Protein AF-A0A419F8X9-F1 (afdb_monomer_lite)

Organism: NCBI:txid2093361

pLDDT: mean 97.43, std 2.19, range [87.75, 98.69]

InterPro domains:
  IPR004462 Desulfoferrodoxin, N-terminal domain [PF06397] (3-36)
  IPR004462 Desulfoferrodoxin, N-terminal domain [TIGR00319] (1-34)
  IPR012002 Desulfore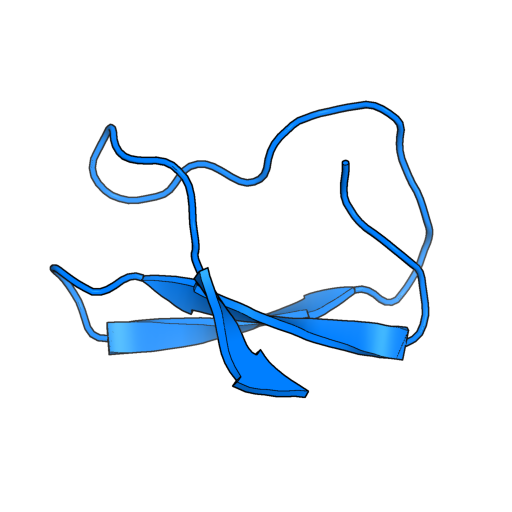doxin [PIRSF000075] (4-37)
  IPR038094 De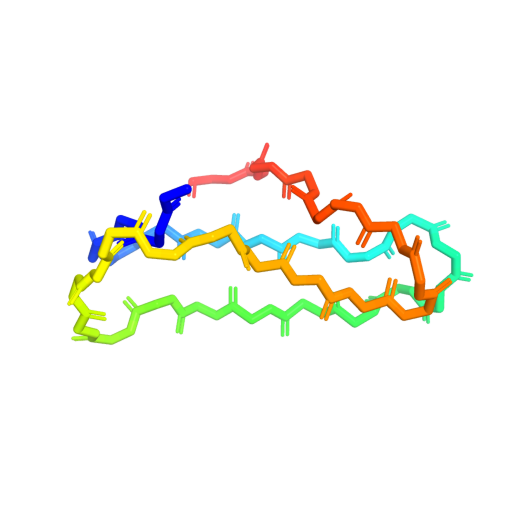sulfoferrodoxin, N-terminal domain superfamily [G3DSA:2.20.28.100] (1-38)

Secondary structure (DSSP, 8-state):
-B-TT-EEE-TTT--EEE-SS-BSSPPEETTEEPEE--

Radius of gyration: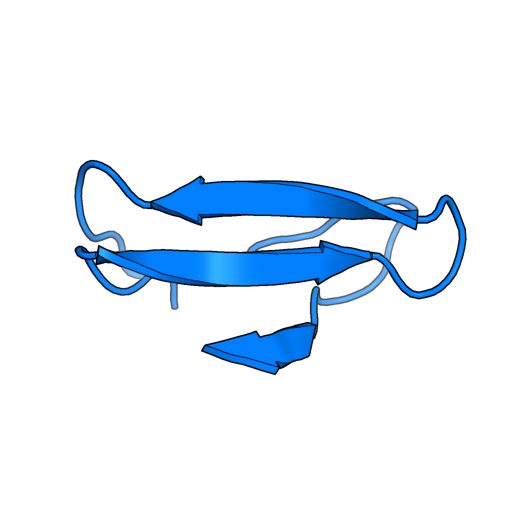 9.07 Å; chains: 1; bounding box: 19×18×20 Å

Sequence (38 aa):
MGEQGKTYRCNICGQEVKVTKEGVGTLVCCNEDMELVD

Structure (mmCIF, N/CA/C/O backbone):
data_AF-A0A419F8X9-F1
#
_entry.id   AF-A0A419F8X9-F1
#
loop_
_atom_site.group_PDB
_atom_site.id
_atom_site.type_symbol
_atom_site.label_atom_id
_atom_site.label_alt_id
_atom_site.label_comp_id
_atom_site.label_asym_id
_atom_site.label_entity_id
_atom_site.label_seq_id
_atom_site.pdbx_PDB_ins_code
_atom_site.Cartn_x
_atom_site.Cartn_y
_atom_site.Cartn_z
_atom_site.occupancy
_atom_site.B_iso_or_equiv
_atom_site.auth_seq_id
_atom_site.auth_comp_id
_atom_site.auth_asym_id
_atom_site.auth_atom_id
_atom_site.pdbx_PDB_model_num
ATOM 1 N N . MET A 1 1 ? -3.077 6.935 -0.202 1.00 89.88 1 MET A N 1
ATOM 2 C CA . MET A 1 1 ? -3.790 6.759 1.078 1.00 89.88 1 MET A CA 1
ATOM 3 C C . MET A 1 1 ? -3.809 5.281 1.407 1.00 89.88 1 MET A C 1
ATOM 5 O O . MET A 1 1 ? -4.156 4.500 0.531 1.00 89.88 1 MET A O 1
ATOM 9 N N . GLY A 1 2 ? -3.402 4.899 2.616 1.00 94.81 2 GLY A N 1
ATOM 10 C CA . GLY A 1 2 ? -3.569 3.533 3.106 1.00 94.81 2 GLY A CA 1
ATOM 11 C C . GLY A 1 2 ? -4.911 3.412 3.817 1.00 94.81 2 GLY A C 1
ATOM 12 O O . GLY A 1 2 ? -5.102 4.031 4.863 1.00 94.81 2 GLY A O 1
ATOM 13 N N . GLU A 1 3 ? -5.833 2.638 3.255 1.00 96.06 3 GLU A N 1
ATOM 14 C CA . GLU A 1 3 ? -7.186 2.447 3.792 1.00 96.06 3 GLU A CA 1
ATOM 15 C C . GLU A 1 3 ? -7.278 1.190 4.655 1.00 96.06 3 GLU A C 1
ATOM 17 O O . GLU A 1 3 ? -6.876 0.112 4.227 1.00 96.06 3 GLU A O 1
ATOM 22 N N . GLN A 1 4 ? -7.818 1.298 5.873 1.00 97.69 4 GLN A N 1
ATOM 23 C CA . GLN A 1 4 ? -7.892 0.156 6.785 1.00 97.69 4 GLN A CA 1
ATOM 24 C C . GLN A 1 4 ? -8.710 -1.001 6.194 1.00 97.69 4 GLN A C 1
ATOM 26 O O . GLN A 1 4 ? -9.839 -0.834 5.743 1.00 97.69 4 GLN A O 1
ATOM 31 N N . GLY A 1 5 ? -8.138 -2.203 6.252 1.00 97.38 5 GLY A N 1
ATOM 32 C CA . GLY A 1 5 ? -8.741 -3.433 5.748 1.00 97.38 5 GLY A CA 1
ATOM 33 C C . GLY A 1 5 ? -8.449 -3.727 4.278 1.00 97.38 5 GLY A C 1
ATOM 34 O O . GLY A 1 5 ? -8.672 -4.866 3.873 1.00 97.38 5 GLY A O 1
ATOM 35 N N . LYS A 1 6 ? -7.911 -2.762 3.524 1.00 97.94 6 LYS A N 1
ATOM 36 C CA . LYS A 1 6 ? -7.575 -2.913 2.106 1.00 97.94 6 LYS A CA 1
ATOM 37 C C . LYS A 1 6 ? -6.239 -3.607 1.878 1.00 97.94 6 LYS A C 1
ATOM 39 O O . LYS A 1 6 ? -5.330 -3.513 2.713 1.00 97.94 6 LYS A O 1
ATOM 44 N N . THR A 1 7 ? -6.132 -4.291 0.744 1.00 98.31 7 THR A N 1
ATOM 45 C CA . THR A 1 7 ? -4.926 -4.999 0.307 1.00 98.31 7 THR A CA 1
ATOM 46 C C . THR A 1 7 ? -4.303 -4.292 -0.886 1.00 98.31 7 THR A C 1
ATOM 48 O O . THR A 1 7 ? -4.986 -3.961 -1.854 1.00 98.31 7 THR A O 1
ATOM 51 N N . TYR A 1 8 ? -2.989 -4.083 -0.823 1.00 98.56 8 TYR A N 1
AT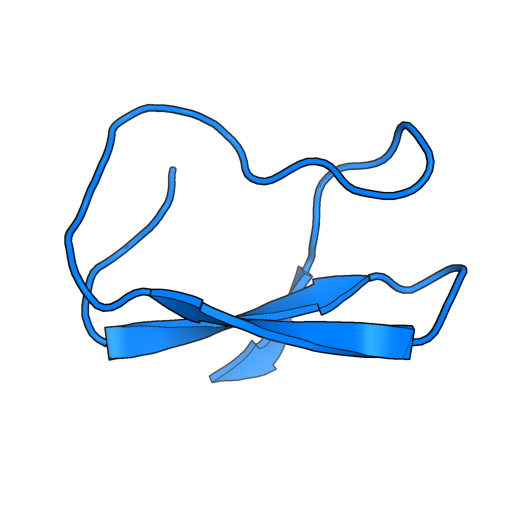OM 52 C CA . TYR A 1 8 ? -2.221 -3.423 -1.872 1.00 98.56 8 TYR A CA 1
ATOM 53 C C . TYR A 1 8 ? -1.090 -4.313 -2.366 1.00 98.56 8 TYR A C 1
ATOM 55 O O . TYR A 1 8 ? -0.466 -5.022 -1.571 1.00 98.56 8 TYR A O 1
ATOM 63 N N . ARG A 1 9 ? -0.786 -4.222 -3.662 1.00 98.62 9 ARG A N 1
ATOM 64 C CA . ARG A 1 9 ? 0.244 -5.013 -4.336 1.00 98.62 9 ARG A CA 1
ATOM 65 C C . ARG A 1 9 ? 1.274 -4.131 -5.039 1.00 98.62 9 ARG A C 1
ATOM 67 O O . ARG A 1 9 ? 0.934 -3.144 -5.683 1.00 98.62 9 ARG A O 1
ATOM 74 N N . CYS A 1 10 ? 2.550 -4.498 -4.935 1.00 98.69 10 CYS A N 1
ATOM 75 C CA . CYS A 1 10 ? 3.606 -3.930 -5.773 1.00 98.69 10 CYS A CA 1
ATOM 76 C C . CYS A 1 10 ? 3.679 -4.693 -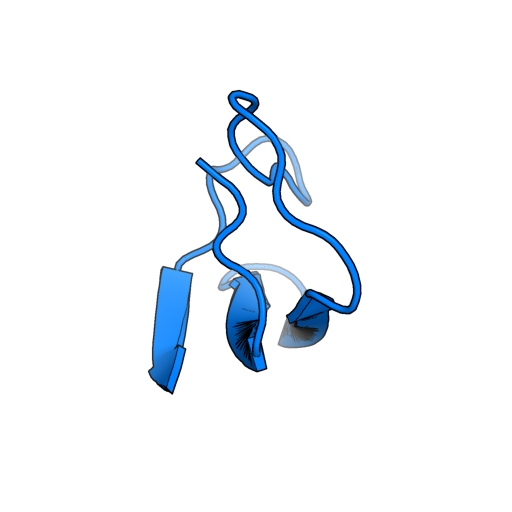7.101 1.00 98.69 10 CYS A C 1
ATOM 78 O O . CYS A 1 10 ? 3.929 -5.899 -7.101 1.00 98.69 10 CYS A O 1
ATOM 80 N N . ASN A 1 11 ? 3.540 -3.992 -8.226 1.00 98.31 11 ASN A N 1
ATOM 81 C CA . ASN A 1 11 ? 3.577 -4.606 -9.557 1.00 98.31 11 ASN A CA 1
ATOM 82 C C . ASN A 1 11 ? 4.990 -4.958 -10.054 1.00 98.31 11 ASN A C 1
ATOM 84 O O . ASN A 1 11 ? 5.126 -5.724 -11.004 1.00 98.31 11 ASN A O 1
ATOM 88 N N . ILE A 1 12 ? 6.040 -4.464 -9.386 1.00 98.62 12 ILE A N 1
ATOM 89 C CA . ILE A 1 12 ? 7.437 -4.777 -9.719 1.00 98.62 12 ILE A CA 1
ATOM 90 C C . ILE A 1 12 ? 7.907 -6.050 -9.003 1.00 98.62 12 ILE A C 1
ATOM 92 O O . ILE A 1 12 ? 8.395 -6.978 -9.643 1.00 98.62 12 ILE A O 1
ATOM 96 N N . CYS A 1 13 ? 7.795 -6.099 -7.670 1.00 98.69 13 CYS A N 1
ATOM 97 C CA . CYS A 1 13 ? 8.332 -7.207 -6.866 1.00 98.69 13 CYS A CA 1
ATOM 98 C C . CYS A 1 13 ? 7.276 -8.226 -6.413 1.00 98.69 13 CYS A C 1
ATOM 100 O O . CYS A 1 13 ? 7.631 -9.292 -5.916 1.00 98.69 13 CYS A O 1
ATOM 102 N N . GLY A 1 14 ? 5.986 -7.910 -6.564 1.00 98.31 14 GLY A N 1
ATOM 103 C CA . GLY A 1 14 ? 4.878 -8.788 -6.191 1.00 98.31 14 GLY A CA 1
ATOM 104 C C . GLY A 1 14 ? 4.501 -8.780 -4.707 1.00 98.31 14 GLY A C 1
ATOM 105 O O . GLY A 1 14 ? 3.627 -9.554 -4.331 1.00 98.31 14 GLY A O 1
ATOM 106 N N . GLN A 1 15 ? 5.120 -7.940 -3.864 1.00 98.56 15 GLN A N 1
ATOM 107 C CA . GLN A 1 15 ? 4.780 -7.852 -2.438 1.00 98.56 15 GLN A CA 1
ATOM 108 C C . GLN A 1 15 ? 3.321 -7.418 -2.243 1.00 98.56 15 GLN A C 1
ATOM 110 O O . GLN A 1 15 ? 2.907 -6.392 -2.783 1.00 98.56 15 GLN A O 1
ATOM 115 N N . GLU A 1 16 ? 2.590 -8.153 -1.406 1.00 98.31 16 GLU A N 1
ATOM 116 C CA . GLU A 1 16 ? 1.227 -7.827 -0.984 1.00 98.31 16 GLU A CA 1
ATOM 117 C C . GLU A 1 16 ? 1.188 -7.479 0.504 1.00 98.31 16 GLU A C 1
ATOM 119 O O . GLU A 1 16 ? 1.813 -8.146 1.333 1.00 98.31 16 GLU A O 1
ATOM 124 N N . VAL A 1 17 ? 0.460 -6.417 0.849 1.00 97.94 17 VAL A N 1
ATOM 125 C CA . VAL A 1 17 ? 0.281 -5.965 2.234 1.00 97.94 17 VAL A CA 1
ATOM 126 C C . VAL A 1 17 ? -1.179 -5.623 2.499 1.00 97.94 17 VAL A C 1
ATOM 128 O O . VAL A 1 17 ? -1.842 -5.014 1.663 1.00 97.94 17 VAL A O 1
ATOM 131 N N . LYS A 1 18 ? -1.670 -5.972 3.691 1.00 98.12 18 LYS A N 1
ATOM 132 C CA . LYS A 1 18 ? -2.990 -5.564 4.183 1.00 98.12 18 LYS A CA 1
ATOM 133 C C . LYS A 1 18 ? -2.841 -4.445 5.203 1.00 98.12 18 LYS A C 1
ATOM 135 O O . LYS A 1 18 ? -2.098 -4.582 6.176 1.00 98.12 18 LYS A O 1
ATOM 140 N N . VAL A 1 19 ? -3.567 -3.350 5.013 1.00 98.06 19 VAL A N 1
ATOM 141 C CA . VAL A 1 19 ? -3.528 -2.208 5.929 1.00 98.06 19 VAL A CA 1
ATOM 142 C C . VAL A 1 19 ? -4.316 -2.541 7.196 1.00 98.06 19 VAL A C 1
ATOM 144 O O . VAL A 1 19 ? -5.528 -2.742 7.166 1.00 98.06 19 VAL A O 1
ATOM 147 N N . THR A 1 20 ? -3.635 -2.583 8.339 1.00 98.06 20 THR A N 1
ATOM 148 C CA . THR A 1 20 ? -4.260 -2.834 9.651 1.00 98.06 20 THR A CA 1
ATOM 149 C C . THR A 1 20 ? -4.716 -1.555 10.352 1.00 98.06 20 THR A C 1
ATOM 151 O O . THR A 1 20 ? -5.564 -1.622 11.240 1.00 98.06 20 THR A O 1
ATOM 154 N N . LYS A 1 21 ? -4.187 -0.395 9.946 1.00 97.81 21 LYS A N 1
ATOM 155 C CA . LYS A 1 21 ? -4.562 0.933 10.441 1.00 97.81 21 LYS A CA 1
ATOM 156 C C . LYS A 1 21 ? -4.406 1.970 9.333 1.00 97.81 21 LYS A C 1
ATOM 158 O O . LYS A 1 21 ? -3.382 1.986 8.656 1.00 97.81 21 LYS A O 1
ATOM 163 N N . GLU A 1 22 ? -5.415 2.815 9.166 1.00 97.75 22 GLU A N 1
ATOM 164 C CA . GLU A 1 22 ? -5.457 3.834 8.114 1.00 97.75 22 GLU A CA 1
ATOM 165 C C . GLU A 1 22 ? -4.400 4.939 8.276 1.00 97.75 22 GLU A C 1
ATOM 167 O O . GLU A 1 22 ? -3.928 5.235 9.379 1.00 97.75 22 GLU A O 1
ATOM 172 N N . GLY A 1 23 ? -4.044 5.572 7.157 1.00 97.44 23 GLY A N 1
ATOM 173 C CA . GLY A 1 23 ? -3.117 6.698 7.118 1.00 97.44 23 GLY A CA 1
ATOM 174 C C . GLY A 1 23 ? -3.179 7.472 5.801 1.00 97.44 23 GLY A C 1
ATOM 175 O O . GLY A 1 23 ? -3.468 6.923 4.739 1.00 97.44 23 GLY A O 1
ATOM 176 N N . VAL A 1 24 ? -2.863 8.767 5.859 1.00 97.12 24 VAL A N 1
ATOM 177 C CA . VAL A 1 24 ? -2.989 9.684 4.709 1.00 97.12 24 VAL A CA 1
ATOM 178 C C . VAL A 1 24 ? -1.925 9.476 3.623 1.00 97.12 24 VAL A C 1
ATOM 180 O O . VAL A 1 24 ? -2.114 9.906 2.489 1.00 97.12 24 VAL A O 1
ATOM 183 N N . GLY A 1 25 ? -0.816 8.803 3.945 1.00 96.62 25 GLY A N 1
ATOM 184 C CA . GLY A 1 25 ? 0.292 8.566 3.016 1.00 96.62 25 GLY A CA 1
ATOM 185 C C . GLY A 1 25 ? -0.053 7.610 1.870 1.00 96.62 25 GLY A C 1
ATOM 186 O O . GLY A 1 25 ? -0.971 6.791 1.963 1.00 96.62 25 GLY A O 1
ATOM 187 N N . THR A 1 26 ? 0.690 7.705 0.772 1.00 96.94 26 THR A N 1
ATOM 188 C CA . THR A 1 26 ? 0.656 6.713 -0.312 1.00 96.94 26 THR A CA 1
ATOM 189 C C . THR A 1 26 ? 1.604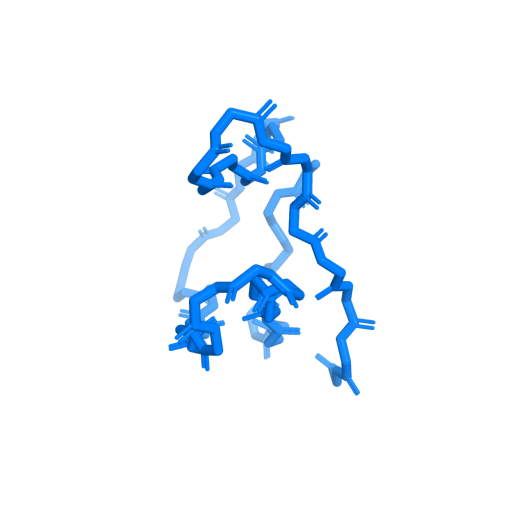 5.565 0.011 1.00 96.94 26 THR A C 1
ATOM 191 O O . THR A 1 26 ? 2.712 5.792 0.496 1.00 96.94 26 THR A O 1
ATOM 194 N N . LEU A 1 27 ? 1.152 4.329 -0.209 1.00 97.88 27 LEU A N 1
ATOM 195 C CA . LEU A 1 27 ? 1.998 3.152 -0.052 1.00 97.88 27 LEU A CA 1
ATOM 196 C C . LEU A 1 27 ? 2.916 3.055 -1.265 1.00 97.88 27 LEU A C 1
ATOM 198 O O . LEU A 1 27 ? 2.433 2.956 -2.390 1.00 97.88 27 LEU A O 1
ATOM 202 N N . VAL A 1 28 ? 4.224 3.088 -1.017 1.00 98.06 28 VAL A N 1
ATOM 203 C CA . VAL A 1 28 ? 5.257 3.045 -2.056 1.00 98.06 28 VAL A CA 1
ATOM 204 C C . VAL A 1 28 ? 6.141 1.827 -1.836 1.00 98.06 28 VAL A C 1
ATOM 206 O O . VAL A 1 28 ? 6.613 1.576 -0.726 1.00 98.06 28 VAL A O 1
ATOM 209 N N . CYS A 1 29 ? 6.393 1.083 -2.908 1.00 98.56 29 CYS A N 1
ATOM 210 C CA . CYS A 1 29 ? 7.317 -0.042 -2.933 1.00 98.56 29 CYS A CA 1
ATOM 211 C C . CYS A 1 29 ? 8.055 -0.038 -4.275 1.00 98.56 29 CYS A C 1
ATOM 213 O O . CYS A 1 29 ? 7.455 0.234 -5.307 1.00 98.56 29 CYS A O 1
ATOM 215 N N . CYS A 1 30 ? 9.364 -0.307 -4.275 1.00 98.62 30 CYS A N 1
ATOM 216 C CA . CYS A 1 30 ? 10.188 -0.255 -5.492 1.00 98.62 30 CYS A CA 1
ATOM 217 C C . CYS A 1 30 ? 10.135 1.099 -6.235 1.00 98.62 30 CYS A C 1
ATOM 219 O O . CYS A 1 30 ? 10.295 1.140 -7.449 1.00 98.62 30 CYS A O 1
ATOM 221 N N . ASN A 1 31 ? 9.982 2.201 -5.489 1.00 98.38 31 ASN A N 1
ATOM 222 C CA . ASN A 1 31 ? 9.841 3.574 -5.998 1.00 98.38 31 ASN A CA 1
ATOM 223 C C . ASN A 1 31 ? 8.566 3.843 -6.821 1.00 98.38 31 ASN A C 1
ATOM 225 O O . ASN A 1 31 ? 8.503 4.864 -7.499 1.00 98.38 31 ASN A O 1
ATOM 229 N N . GLU A 1 32 ? 7.552 2.979 -6.729 1.00 98.25 32 GLU A N 1
ATOM 230 C CA . GLU A 1 32 ? 6.241 3.187 -7.350 1.00 98.25 32 GLU A CA 1
ATOM 231 C C . GLU A 1 32 ? 5.104 3.062 -6.334 1.00 98.25 32 GLU A C 1
ATOM 233 O O . GLU A 1 32 ? 5.224 2.379 -5.307 1.00 98.25 32 GLU A O 1
ATOM 238 N N . ASP A 1 33 ? 3.995 3.728 -6.641 1.00 98.50 33 ASP A N 1
ATOM 239 C CA . ASP A 1 33 ? 2.754 3.613 -5.887 1.00 98.50 33 ASP A CA 1
ATOM 240 C C . ASP A 1 33 ? 2.201 2.187 -6.012 1.00 98.50 33 ASP A C 1
ATOM 242 O O . ASP A 1 33 ? 2.138 1.608 -7.098 1.00 98.50 33 ASP A O 1
ATOM 246 N N . MET A 1 34 ? 1.796 1.608 -4.884 1.00 98.44 34 MET A N 1
ATOM 247 C CA . MET A 1 34 ? 1.195 0.275 -4.866 1.00 98.44 34 MET A CA 1
ATOM 248 C C . MET A 1 34 ? -0.253 0.306 -5.383 1.00 98.44 34 MET A C 1
ATOM 250 O O . MET A 1 34 ? -1.004 1.244 -5.112 1.00 98.44 34 MET A O 1
ATOM 254 N N . GLU A 1 35 ? -0.668 -0.758 -6.072 1.00 98.38 35 GLU A N 1
ATOM 255 C CA . GLU A 1 35 ? -2.020 -0.930 -6.616 1.00 98.38 35 GLU A CA 1
ATOM 256 C C . GLU A 1 35 ? -2.980 -1.474 -5.551 1.00 98.38 35 GLU A C 1
ATOM 258 O O . GLU A 1 35 ? -2.633 -2.407 -4.828 1.00 98.38 35 GLU A O 1
ATOM 263 N N . LEU A 1 36 ? -4.192 -0.918 -5.463 1.00 97.81 36 LEU A N 1
ATOM 264 C CA . LEU A 1 36 ? -5.277 -1.471 -4.650 1.00 97.81 36 LEU A CA 1
ATOM 265 C C . LEU A 1 36 ? -5.880 -2.690 -5.357 1.00 97.81 36 LEU A C 1
ATOM 267 O O . LEU A 1 36 ? -6.371 -2.556 -6.475 1.00 97.81 36 LEU A O 1
ATOM 271 N N . VAL A 1 37 ? -5.892 -3.846 -4.690 1.00 96.94 37 VAL A N 1
ATOM 272 C CA . VAL A 1 37 ? -6.371 -5.108 -5.287 1.00 96.94 37 VAL A CA 1
ATOM 273 C C . VAL A 1 37 ? -7.611 -5.706 -4.606 1.00 96.94 37 VAL A C 1
ATOM 275 O O . VAL A 1 37 ? -8.310 -6.482 -5.253 1.00 96.94 37 VAL A O 1
ATOM 278 N N . ASP A 1 38 ? -7.908 -5.337 -3.349 1.00 87.75 38 ASP A N 1
ATOM 279 C CA . ASP A 1 38 ? -9.103 -5.763 -2.579 1.00 87.75 38 ASP A CA 1
ATOM 280 C C . ASP A 1 38 ? -9.469 -4.751 -1.471 1.00 87.75 38 ASP A C 1
ATOM 282 O O . ASP A 1 38 ? -8.550 -4.360 -0.710 1.00 87.75 38 ASP A O 1
#

Foldseek 3Di:
DQDAQWWWADPPPGDIDHHNDDDPDFDDDPNDGTHTDD